Protein AF-A0A523JWM3-F1 (afdb_monomer_lite)

Foldseek 3Di:
DQ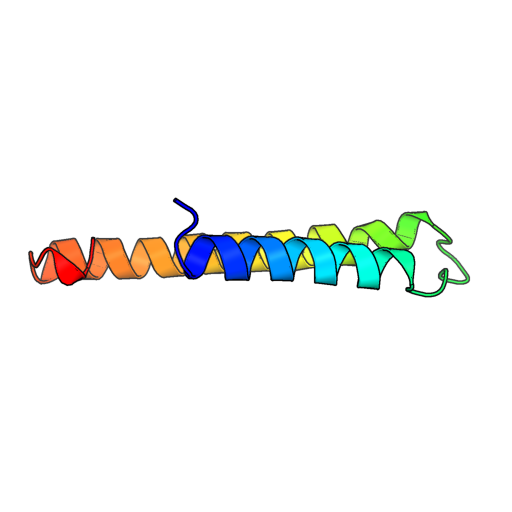DPVNVVVVVVVVVLVVCLVPDAADPPCGNNCSVCSPVVVVVVVVVVVVVLLVVLVVVCVVVVDPVSD

Structure (mmCIF, N/CA/C/O backbone):
data_AF-A0A523JWM3-F1
#
_entry.id   AF-A0A523JWM3-F1
#
loop_
_atom_site.group_PDB
_atom_site.id
_atom_site.type_symbol
_atom_site.label_atom_id
_atom_site.label_alt_id
_atom_site.label_comp_id
_atom_site.label_asym_id
_atom_site.label_entity_id
_atom_site.label_seq_id
_atom_site.pdbx_PDB_ins_code
_atom_site.Cartn_x
_atom_site.Cartn_y
_atom_site.Cartn_z
_atom_site.occupancy
_atom_site.B_iso_or_equiv
_atom_site.auth_seq_id
_atom_site.auth_comp_id
_atom_site.auth_asym_id
_atom_site.auth_atom_id
_atom_site.pdbx_PDB_model_num
ATOM 1 N N . MET A 1 1 ? 9.297 -8.757 19.867 1.00 52.22 1 MET A N 1
ATOM 2 C CA . MET A 1 1 ? 8.546 -9.928 19.361 1.00 52.22 1 MET A CA 1
ATOM 3 C C . MET A 1 1 ? 7.683 -9.459 18.200 1.00 52.22 1 MET A C 1
ATOM 5 O O . MET A 1 1 ? 6.828 -8.608 18.413 1.00 52.22 1 MET A O 1
ATOM 9 N N . LEU A 1 2 ? 7.952 -9.915 16.974 1.00 62.53 2 LEU A N 1
ATOM 10 C CA . LEU A 1 2 ? 7.160 -9.522 15.806 1.00 62.53 2 LEU A CA 1
ATOM 11 C C . LEU A 1 2 ? 5.828 -10.284 15.852 1.00 62.53 2 LEU A C 1
ATOM 13 O O . LEU A 1 2 ? 5.811 -11.505 15.728 1.00 62.53 2 LEU A O 1
ATOM 17 N N . ARG A 1 3 ? 4.719 -9.581 16.105 1.00 89.69 3 ARG A N 1
ATOM 18 C CA . ARG A 1 3 ? 3.370 -10.169 16.021 1.00 89.69 3 ARG A CA 1
ATOM 19 C C . ARG A 1 3 ? 3.075 -10.547 14.565 1.00 89.69 3 ARG A C 1
ATOM 21 O O . ARG A 1 3 ? 3.684 -9.994 13.651 1.00 89.69 3 ARG A O 1
ATOM 28 N N . TRP A 1 4 ? 2.100 -11.427 14.344 1.00 89.44 4 TRP A N 1
ATOM 29 C CA . TRP A 1 4 ? 1.652 -11.826 13.001 1.00 89.44 4 TRP A CA 1
ATOM 30 C C . TRP A 1 4 ? 1.359 -10.632 12.084 1.00 89.44 4 TRP A C 1
ATOM 32 O O . TRP A 1 4 ? 1.764 -10.640 10.926 1.00 89.44 4 TRP A O 1
ATOM 42 N N . SER A 1 5 ? 0.756 -9.565 12.616 1.00 87.12 5 SER A N 1
ATOM 43 C CA . SER A 1 5 ? 0.534 -8.316 11.878 1.00 87.12 5 SER A CA 1
ATOM 44 C C . SER A 1 5 ? 1.837 -7.672 11.396 1.00 87.12 5 SER A C 1
ATOM 46 O O . SER A 1 5 ? 1.931 -7.267 10.243 1.00 87.12 5 SER A O 1
ATOM 48 N N . GLY A 1 6 ? 2.872 -7.634 12.238 1.00 93.19 6 GLY A N 1
ATOM 49 C CA . GLY A 1 6 ? 4.188 -7.113 11.865 1.00 93.19 6 GLY A CA 1
ATOM 50 C C . GLY A 1 6 ? 4.874 -7.949 10.782 1.00 93.19 6 GLY A C 1
ATOM 51 O O . GLY A 1 6 ? 5.486 -7.388 9.878 1.00 93.19 6 GLY A O 1
ATOM 52 N N . ALA A 1 7 ? 4.733 -9.276 10.831 1.00 94.88 7 ALA A N 1
ATOM 53 C CA . ALA A 1 7 ? 5.266 -10.164 9.798 1.00 94.88 7 ALA A CA 1
ATOM 54 C C . ALA A 1 7 ? 4.555 -9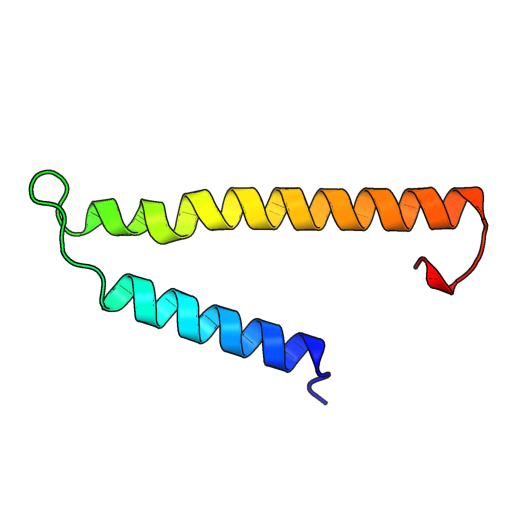.967 8.449 1.00 94.88 7 ALA A C 1
ATOM 56 O O . ALA A 1 7 ? 5.216 -9.877 7.415 1.00 94.88 7 ALA A O 1
ATOM 57 N N . VAL A 1 8 ? 3.224 -9.833 8.459 1.00 94.44 8 VAL A N 1
ATOM 58 C CA . VAL A 1 8 ? 2.433 -9.549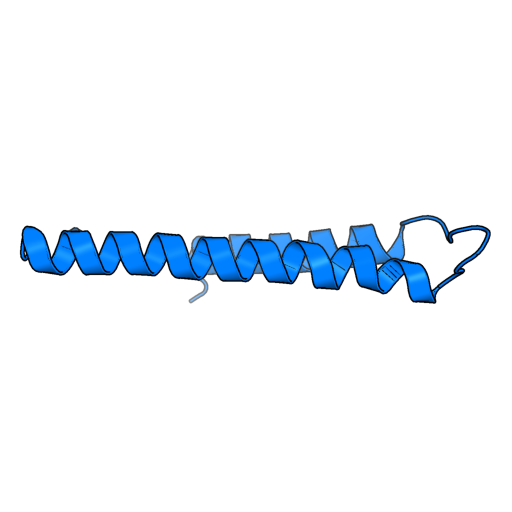 7.251 1.00 94.44 8 VAL A CA 1
ATOM 59 C C . VAL A 1 8 ? 2.824 -8.199 6.647 1.00 94.44 8 VAL A C 1
ATOM 61 O O . VAL A 1 8 ? 3.077 -8.126 5.447 1.00 94.44 8 VAL A O 1
ATOM 64 N N . LEU A 1 9 ? 2.954 -7.147 7.462 1.00 92.94 9 LEU A N 1
ATOM 65 C CA . LEU A 1 9 ? 3.372 -5.823 6.987 1.00 92.94 9 LEU A CA 1
ATOM 66 C C . LEU A 1 9 ? 4.775 -5.847 6.367 1.00 92.94 9 LEU A C 1
ATOM 68 O O . LEU A 1 9 ? 4.983 -5.275 5.297 1.00 92.94 9 LEU A O 1
ATOM 72 N N . ALA A 1 10 ? 5.725 -6.545 6.995 1.00 95.06 10 ALA A N 1
ATOM 73 C CA . ALA A 1 10 ? 7.072 -6.705 6.452 1.00 95.06 10 ALA A CA 1
ATOM 74 C C . ALA A 1 10 ? 7.059 -7.443 5.102 1.00 95.06 10 ALA A C 1
ATOM 76 O O . ALA A 1 10 ? 7.717 -7.010 4.156 1.00 95.06 10 ALA A O 1
ATOM 77 N N . LEU A 1 11 ? 6.266 -8.513 4.983 1.00 96.62 11 LEU A N 1
ATOM 78 C CA . LEU A 1 11 ? 6.112 -9.252 3.731 1.00 96.62 11 LEU A CA 1
ATOM 79 C C . LEU A 1 11 ? 5.503 -8.379 2.623 1.00 96.62 11 LEU A C 1
ATOM 81 O O . LEU A 1 11 ? 6.005 -8.383 1.501 1.00 96.62 11 LEU A O 1
ATOM 85 N N . MET A 1 12 ? 4.462 -7.597 2.931 1.00 94.56 12 MET A N 1
ATOM 86 C CA . MET A 1 12 ? 3.830 -6.678 1.974 1.00 94.56 12 MET A CA 1
ATOM 87 C C . MET A 1 12 ? 4.798 -5.586 1.498 1.00 94.56 12 MET A C 1
ATOM 89 O O . MET A 1 12 ? 4.808 -5.240 0.314 1.00 94.56 12 MET A O 1
ATOM 93 N N . LEU A 1 13 ? 5.648 -5.068 2.389 1.00 94.31 13 LEU A N 1
ATOM 94 C CA . LEU A 1 13 ? 6.665 -4.077 2.038 1.00 94.31 13 LEU A CA 1
ATOM 95 C C . LEU A 1 13 ? 7.712 -4.662 1.077 1.00 94.31 13 LEU A C 1
ATOM 97 O O . LEU A 1 13 ? 8.016 -4.060 0.050 1.00 94.31 13 LEU A O 1
ATOM 101 N N . VAL A 1 14 ? 8.223 -5.861 1.370 1.00 97.19 14 VAL A N 1
ATOM 102 C CA . VAL A 1 14 ? 9.199 -6.541 0.502 1.00 97.19 14 VAL A CA 1
ATOM 103 C C . VAL A 1 14 ? 8.580 -6.884 -0.855 1.00 97.19 14 VAL A C 1
ATOM 105 O O . VAL A 1 14 ? 9.187 -6.617 -1.891 1.00 97.19 14 VAL A O 1
ATOM 108 N N . ALA A 1 15 ? 7.360 -7.428 -0.866 1.00 96.56 15 ALA A N 1
ATOM 109 C CA . ALA A 1 15 ? 6.661 -7.790 -2.096 1.00 96.56 15 ALA A CA 1
ATOM 110 C C . ALA A 1 15 ? 6.383 -6.570 -2.986 1.00 96.56 15 ALA A C 1
ATOM 112 O O . ALA A 1 15 ? 6.629 -6.621 -4.189 1.00 96.56 15 ALA A O 1
ATOM 113 N N . SER A 1 16 ? 5.919 -5.458 -2.408 1.00 95.00 16 SER A N 1
ATOM 114 C CA . SER A 1 16 ? 5.663 -4.232 -3.174 1.00 95.00 16 SER A CA 1
ATOM 115 C C . SER A 1 16 ? 6.953 -3.639 -3.749 1.00 95.00 16 SER A C 1
ATOM 117 O O . SER A 1 16 ? 6.992 -3.332 -4.939 1.00 95.00 16 SER A O 1
ATOM 119 N N . GLY A 1 17 ? 8.038 -3.574 -2.968 1.00 95.75 17 GLY A N 1
ATOM 120 C CA . GLY A 1 17 ? 9.351 -3.152 -3.466 1.00 95.75 17 GLY A CA 1
ATOM 121 C C . GLY A 1 17 ? 9.859 -4.028 -4.616 1.00 95.75 17 GLY A C 1
ATOM 122 O O . GLY A 1 17 ? 10.293 -3.510 -5.645 1.00 95.75 17 GLY A O 1
ATOM 123 N N . TRP A 1 18 ? 9.739 -5.353 -4.485 1.00 97.50 18 TRP A N 1
ATOM 124 C CA . TRP A 1 18 ? 10.117 -6.297 -5.538 1.00 97.50 18 TRP A CA 1
ATOM 125 C C . TRP A 1 18 ? 9.332 -6.069 -6.837 1.00 97.50 18 TRP A C 1
ATOM 127 O O . TRP A 1 18 ? 9.930 -5.988 -7.909 1.00 97.50 18 TRP A O 1
ATOM 137 N N . LEU A 1 19 ? 8.009 -5.899 -6.751 1.00 96.12 19 LEU A N 1
ATOM 138 C CA . LEU A 1 19 ? 7.153 -5.646 -7.916 1.00 96.12 19 LEU A CA 1
ATOM 139 C C . LEU A 1 19 ? 7.494 -4.323 -8.615 1.00 96.12 19 LEU A C 1
ATOM 141 O O . LEU A 1 19 ? 7.538 -4.272 -9.843 1.00 96.12 19 LEU A O 1
ATOM 145 N N . VAL A 1 20 ? 7.784 -3.265 -7.851 1.00 96.00 20 VAL A N 1
ATOM 146 C CA . VAL A 1 20 ? 8.195 -1.966 -8.410 1.00 96.00 20 VAL A CA 1
ATOM 147 C C . VAL A 1 20 ? 9.532 -2.076 -9.133 1.00 96.00 20 VAL A C 1
ATOM 149 O O . VAL A 1 20 ? 9.700 -1.473 -10.190 1.00 96.00 20 VAL A O 1
ATOM 152 N N . ILE A 1 21 ? 10.486 -2.845 -8.605 1.00 95.75 21 ILE A N 1
A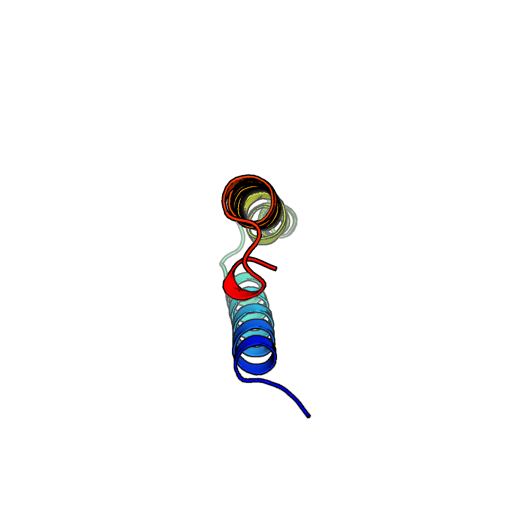TOM 153 C CA . ILE A 1 21 ? 11.782 -3.056 -9.261 1.00 95.75 21 ILE A CA 1
ATOM 154 C C . ILE A 1 21 ? 11.591 -3.8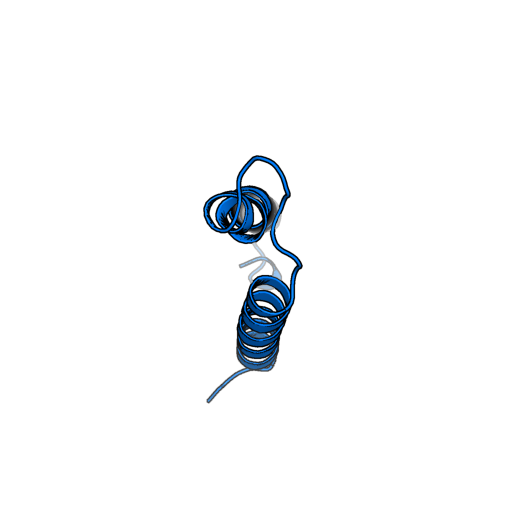28 -10.572 1.00 95.75 21 ILE A C 1
ATOM 156 O O . ILE A 1 21 ? 12.104 -3.392 -11.601 1.00 95.75 21 ILE A O 1
ATOM 160 N N . GLN A 1 22 ? 10.803 -4.907 -10.547 1.00 96.94 22 GLN A N 1
ATOM 161 C CA . GLN A 1 22 ? 10.578 -5.801 -11.691 1.00 96.94 22 GLN A CA 1
ATOM 162 C C . GLN A 1 22 ? 9.665 -5.227 -12.784 1.00 96.94 22 GLN A C 1
ATOM 164 O O . GLN A 1 22 ? 9.649 -5.750 -13.897 1.00 96.94 22 GLN A O 1
ATOM 169 N N . SER A 1 23 ? 8.890 -4.176 -12.504 1.00 94.81 23 SER A N 1
ATOM 170 C CA . SER A 1 23 ? 8.002 -3.591 -13.512 1.00 94.81 23 SER A CA 1
ATOM 171 C C . SER A 1 23 ? 8.783 -3.056 -14.727 1.00 94.81 23 SER A C 1
ATOM 173 O O . SER A 1 23 ? 9.886 -2.519 -14.566 1.00 94.81 23 SER A O 1
ATOM 175 N N . PRO A 1 24 ? 8.252 -3.178 -15.955 1.00 95.25 24 PRO A N 1
ATOM 176 C CA . PRO A 1 24 ? 8.899 -2.613 -17.132 1.00 95.25 24 PRO A CA 1
ATOM 177 C C . PRO A 1 24 ? 8.916 -1.082 -17.067 1.00 95.25 24 PRO A C 1
ATOM 179 O O . PRO A 1 24 ? 8.116 -0.461 -16.365 1.00 95.25 24 PRO A O 1
ATOM 182 N N . LEU A 1 25 ? 9.844 -0.471 -17.803 1.00 96.38 25 LEU A N 1
ATOM 183 C CA . LEU A 1 25 ? 9.859 0.977 -17.979 1.00 96.38 25 LEU A CA 1
ATOM 184 C C . LEU A 1 25 ? 8.768 1.388 -18.962 1.00 96.38 25 LEU A C 1
ATOM 186 O O . LEU A 1 25 ? 8.581 0.747 -19.997 1.00 96.38 25 LEU A O 1
ATOM 190 N N . ASP A 1 26 ? 8.080 2.476 -18.639 1.00 96.75 26 ASP A N 1
ATOM 191 C CA . ASP A 1 26 ? 7.142 3.093 -19.563 1.00 96.75 26 ASP A CA 1
ATOM 192 C C . ASP A 1 26 ? 7.888 3.760 -20.727 1.00 96.75 26 ASP A C 1
ATOM 194 O O . ASP A 1 26 ? 8.947 4.365 -20.536 1.00 96.75 26 ASP A O 1
ATOM 198 N N . ALA A 1 27 ? 7.328 3.666 -21.934 1.00 96.25 27 ALA A N 1
ATOM 199 C CA . ALA A 1 27 ? 7.968 4.169 -23.147 1.00 96.25 27 ALA A CA 1
ATOM 200 C C . ALA A 1 27 ? 8.074 5.703 -23.186 1.00 96.25 27 ALA A C 1
ATOM 202 O O . ALA A 1 27 ? 8.990 6.232 -23.812 1.00 96.25 27 ALA A O 1
ATOM 203 N N . MET A 1 28 ? 7.156 6.420 -22.531 1.00 97.19 28 MET A N 1
ATOM 204 C CA . MET A 1 28 ? 7.129 7.884 -22.526 1.00 97.19 28 MET A CA 1
ATOM 205 C C . MET A 1 28 ? 7.781 8.470 -21.274 1.00 97.19 28 MET A C 1
ATOM 207 O O . MET A 1 28 ? 8.485 9.473 -21.343 1.00 97.19 28 MET A O 1
ATOM 211 N N . GLN A 1 29 ? 7.530 7.858 -20.121 1.00 95.88 29 GLN A N 1
ATOM 212 C CA . GLN A 1 29 ? 7.902 8.389 -18.811 1.00 95.88 29 GLN A CA 1
ATOM 213 C C . GLN A 1 29 ? 9.159 7.732 -18.217 1.00 95.88 29 GLN A C 1
ATOM 215 O O . GLN A 1 29 ? 9.727 8.248 -17.249 1.00 95.88 29 GLN A O 1
ATOM 220 N N . GLY A 1 30 ? 9.607 6.599 -18.765 1.00 95.44 30 GLY A N 1
ATOM 221 C CA . GLY A 1 30 ? 10.798 5.892 -18.304 1.00 95.44 30 GLY A CA 1
ATOM 222 C C . GLY A 1 30 ? 10.721 5.501 -16.825 1.00 95.44 30 GLY A C 1
ATOM 223 O O . GLY A 1 30 ? 9.716 4.974 -16.349 1.00 95.44 30 GLY A O 1
ATOM 224 N N . VAL A 1 31 ? 11.800 5.758 -16.077 1.00 95.31 31 VAL A N 1
ATOM 225 C CA . VAL A 1 31 ? 11.915 5.364 -14.658 1.00 95.31 31 VAL A CA 1
ATOM 226 C C . VAL A 1 31 ? 10.986 6.154 -13.735 1.00 95.31 31 VAL A C 1
ATOM 228 O O . VAL A 1 31 ? 10.548 5.626 -12.714 1.00 95.31 31 VAL A O 1
ATOM 231 N N . ILE A 1 32 ? 10.647 7.396 -14.096 1.00 95.56 32 ILE A N 1
ATOM 232 C CA . ILE A 1 32 ? 9.843 8.290 -13.249 1.00 95.56 32 ILE A CA 1
ATOM 233 C C . ILE A 1 32 ? 8.434 7.722 -13.051 1.00 95.56 32 ILE A C 1
ATOM 235 O O . ILE A 1 32 ? 7.886 7.839 -11.959 1.00 95.56 32 ILE A O 1
ATOM 239 N N . GLN A 1 33 ? 7.883 7.023 -14.049 1.00 96.06 33 GLN A N 1
ATOM 240 C CA . GLN A 1 33 ? 6.571 6.371 -13.969 1.00 96.06 33 GLN A CA 1
ATOM 241 C C . GLN A 1 33 ? 6.436 5.440 -12.762 1.00 96.06 33 GLN A C 1
ATOM 243 O O . GLN A 1 33 ? 5.353 5.343 -12.185 1.00 96.06 33 GLN A O 1
ATOM 248 N N . LYS A 1 34 ? 7.531 4.802 -12.327 1.00 95.38 34 LYS A N 1
ATOM 249 C CA . LYS A 1 34 ? 7.500 3.852 -11.210 1.00 95.38 34 LYS A CA 1
ATOM 250 C C . LYS A 1 34 ? 7.025 4.484 -9.897 1.00 95.38 34 LYS A C 1
ATOM 252 O O . LYS A 1 34 ? 6.518 3.759 -9.045 1.00 95.38 34 LYS A O 1
ATOM 257 N N . ILE A 1 35 ? 7.090 5.816 -9.750 1.00 95.12 35 ILE A N 1
ATOM 258 C CA . ILE A 1 35 ? 6.503 6.525 -8.601 1.00 95.12 35 ILE A CA 1
ATOM 259 C C . ILE A 1 35 ? 4.996 6.273 -8.474 1.00 95.12 35 ILE A C 1
ATOM 261 O O . ILE A 1 35 ? 4.484 6.217 -7.359 1.00 95.12 35 ILE A O 1
ATOM 265 N N . LEU A 1 36 ? 4.285 6.061 -9.586 1.00 94.69 36 LEU A N 1
ATOM 266 C CA . LEU A 1 36 ? 2.844 5.805 -9.585 1.00 94.69 36 LEU A CA 1
ATOM 267 C C . LEU A 1 36 ? 2.501 4.475 -8.903 1.00 94.69 36 LEU A C 1
ATOM 269 O O . LEU A 1 36 ? 1.448 4.371 -8.280 1.00 94.69 36 LEU A O 1
ATOM 273 N N . TYR A 1 37 ? 3.412 3.497 -8.940 1.00 94.56 37 TYR A N 1
ATOM 274 C CA . TYR A 1 37 ? 3.260 2.219 -8.237 1.00 94.56 37 TYR A CA 1
ATOM 275 C C . TYR A 1 37 ? 3.501 2.315 -6.726 1.00 94.56 37 TYR A C 1
ATOM 277 O O . TYR A 1 37 ? 3.231 1.356 -6.009 1.00 94.56 37 TYR A O 1
ATOM 285 N N . VAL A 1 38 ? 3.993 3.452 -6.229 1.00 94.50 38 VAL A N 1
ATOM 286 C CA . VAL A 1 38 ? 4.202 3.690 -4.794 1.00 94.50 38 VAL A CA 1
ATOM 287 C C . VAL A 1 38 ? 3.211 4.731 -4.285 1.00 94.50 38 VAL A C 1
ATOM 289 O O . VAL A 1 38 ? 2.459 4.473 -3.355 1.00 94.50 38 VAL A O 1
ATOM 292 N N . HIS A 1 39 ? 3.155 5.897 -4.924 1.00 95.44 39 HIS A N 1
ATOM 293 C CA . HIS A 1 39 ? 2.379 7.040 -4.458 1.00 95.44 39 HIS A CA 1
ATOM 294 C C . HIS A 1 39 ? 0.872 6.758 -4.396 1.00 95.44 39 HIS A C 1
ATOM 296 O O . HIS A 1 39 ? 0.257 6.951 -3.347 1.00 95.44 39 HIS A O 1
ATOM 302 N N . VAL A 1 40 ? 0.279 6.269 -5.492 1.00 94.69 40 VAL A N 1
ATOM 303 C CA . VAL A 1 40 ? -1.175 6.050 -5.576 1.00 94.69 40 VAL A CA 1
ATOM 304 C C . VAL A 1 40 ? -1.630 4.947 -4.607 1.00 94.69 40 VAL A C 1
ATOM 306 O O . VAL A 1 40 ? -2.554 5.197 -3.830 1.00 94.69 40 VAL A O 1
ATOM 309 N N . PRO A 1 41 ? -0.975 3.769 -4.542 1.00 94.31 41 PRO A N 1
ATOM 310 C CA . PRO A 1 41 ? -1.302 2.765 -3.531 1.00 94.31 41 PRO A CA 1
ATOM 311 C C . PRO A 1 41 ? -1.115 3.260 -2.093 1.00 94.31 41 PRO A C 1
ATOM 313 O O . PRO A 1 41 ? -1.955 2.963 -1.248 1.00 94.31 41 PRO A O 1
ATOM 316 N N . CYS A 1 42 ? -0.071 4.049 -1.803 1.00 94.88 42 CYS A N 1
ATOM 317 C CA . CYS A 1 42 ? 0.138 4.636 -0.474 1.00 94.88 42 CYS A CA 1
ATOM 318 C C . CYS A 1 42 ? -0.997 5.583 -0.067 1.00 94.88 42 CYS A C 1
ATOM 320 O O . CYS A 1 42 ? -1.412 5.569 1.093 1.00 94.88 42 CYS A O 1
ATOM 322 N N . ALA A 1 43 ? -1.528 6.376 -1.002 1.00 95.94 43 ALA A N 1
ATOM 323 C CA . ALA A 1 43 ? -2.696 7.211 -0.740 1.00 95.94 43 ALA A CA 1
ATOM 324 C C . ALA A 1 43 ? -3.913 6.351 -0.351 1.00 95.94 43 ALA A C 1
ATOM 326 O O . ALA A 1 43 ? -4.521 6.580 0.694 1.00 95.94 43 ALA A O 1
ATOM 327 N N . PHE A 1 44 ? -4.218 5.300 -1.123 1.00 95.88 44 PHE A N 1
ATOM 328 C CA . PHE A 1 44 ? -5.318 4.381 -0.803 1.00 95.88 44 PHE A CA 1
ATOM 329 C C . PHE A 1 44 ? -5.113 3.641 0.522 1.00 95.88 44 PHE A C 1
ATOM 331 O O . PHE A 1 44 ? -6.045 3.554 1.318 1.00 95.88 44 PHE A O 1
ATOM 338 N N . ALA A 1 45 ? -3.900 3.153 0.794 1.00 94.62 45 ALA A N 1
ATOM 339 C CA . ALA A 1 45 ? -3.566 2.494 2.053 1.00 94.62 45 ALA A CA 1
ATOM 340 C C . ALA A 1 45 ? -3.745 3.437 3.253 1.00 94.62 45 ALA A C 1
ATOM 342 O O . ALA A 1 45 ? -4.263 3.022 4.289 1.00 94.62 45 ALA A O 1
ATOM 343 N N . SER A 1 46 ? -3.384 4.714 3.098 1.00 95.94 46 SER A N 1
ATOM 344 C CA . SER A 1 46 ? -3.551 5.731 4.142 1.00 95.94 46 SER A CA 1
ATOM 345 C C . SER A 1 46 ? -5.026 6.021 4.414 1.00 95.94 46 SER A C 1
ATOM 347 O O . SER A 1 46 ? -5.441 6.040 5.572 1.00 95.94 46 SER A O 1
ATOM 349 N N . TYR A 1 47 ? -5.840 6.183 3.365 1.00 97.75 47 TYR A N 1
ATOM 350 C CA . TYR A 1 47 ? -7.285 6.363 3.522 1.00 97.75 47 TYR A CA 1
ATOM 351 C C . TYR A 1 47 ? -7.960 5.137 4.135 1.00 97.75 47 TYR A C 1
ATOM 353 O O . TYR A 1 47 ? -8.808 5.292 5.009 1.00 97.75 47 TYR A O 1
ATOM 361 N N . ALA A 1 48 ? -7.569 3.928 3.727 1.00 96.50 48 ALA A N 1
ATOM 362 C CA . ALA A 1 48 ? -8.090 2.696 4.307 1.00 96.50 48 ALA A CA 1
ATOM 363 C C . ALA A 1 48 ? -7.729 2.581 5.794 1.00 96.50 48 ALA A C 1
ATOM 365 O O . ALA A 1 48 ? -8.604 2.304 6.609 1.00 96.50 48 ALA A O 1
ATOM 366 N N . GLY A 1 49 ? -6.472 2.856 6.158 1.00 95.75 49 GLY A N 1
ATOM 367 C CA . GLY A 1 49 ? -6.031 2.882 7.553 1.00 95.75 49 GLY A CA 1
ATOM 368 C C . GLY A 1 49 ? -6.811 3.904 8.378 1.00 95.75 49 GLY A C 1
ATOM 369 O O . GLY A 1 49 ? -7.360 3.559 9.419 1.00 95.75 49 GLY A O 1
ATOM 370 N N . PHE A 1 50 ? -6.945 5.133 7.874 1.00 97.38 50 PHE A N 1
ATOM 371 C CA . PHE A 1 50 ? -7.743 6.170 8.525 1.00 97.38 50 PHE A CA 1
ATOM 372 C C . PHE A 1 50 ? -9.206 5.749 8.709 1.00 97.38 50 PHE A C 1
ATOM 374 O O . PHE A 1 50 ? -9.762 5.912 9.791 1.00 97.38 50 PHE A O 1
ATOM 381 N N . PHE A 1 51 ? -9.825 5.177 7.676 1.00 98.06 51 PHE A N 1
ATOM 382 C CA . PHE A 1 51 ? -11.213 4.733 7.722 1.00 98.06 51 PHE A CA 1
ATOM 383 C C . PHE A 1 51 ? -11.423 3.595 8.727 1.00 98.06 51 PHE A C 1
ATOM 385 O O . PHE A 1 51 ? -12.361 3.646 9.518 1.00 98.06 51 PHE A O 1
ATOM 392 N N . VAL A 1 52 ? -10.533 2.598 8.746 1.00 96.44 52 VAL A N 1
ATOM 393 C CA . VAL A 1 52 ? -10.582 1.496 9.720 1.00 96.44 52 VAL A CA 1
ATOM 394 C C . VAL A 1 52 ? -10.434 2.027 11.143 1.00 96.44 52 VAL A C 1
ATOM 396 O O . VAL A 1 52 ? -11.229 1.656 12.004 1.00 96.44 52 VAL A O 1
ATOM 399 N N . THR A 1 53 ? -9.489 2.939 11.384 1.00 96.38 53 THR A N 1
ATOM 400 C CA . THR A 1 53 ? -9.329 3.586 12.693 1.00 96.38 53 THR A CA 1
ATOM 401 C C . THR A 1 53 ? -10.579 4.374 13.076 1.00 96.38 53 THR A C 1
ATOM 403 O O . THR A 1 53 ? -11.077 4.218 14.184 1.00 96.38 53 THR A O 1
ATOM 406 N N . ALA A 1 54 ? -11.143 5.166 12.161 1.00 97.62 54 ALA A N 1
ATOM 407 C CA . ALA A 1 54 ? -12.357 5.935 12.422 1.00 97.62 54 ALA A CA 1
ATOM 408 C C . ALA A 1 54 ? -13.551 5.032 12.781 1.00 97.62 54 ALA A C 1
ATOM 410 O O . ALA A 1 54 ? -14.303 5.349 13.703 1.00 97.62 54 ALA A O 1
ATOM 411 N N . LEU A 1 55 ? -13.706 3.892 12.098 1.00 97.69 55 LEU A N 1
ATOM 412 C CA . LEU A 1 55 ? -14.727 2.897 12.429 1.00 97.69 55 LEU A CA 1
ATOM 413 C C . LEU A 1 55 ? -14.481 2.253 13.797 1.00 97.69 55 LEU A C 1
ATOM 415 O O . LEU A 1 55 ? -15.422 2.151 14.581 1.00 97.69 55 LEU A O 1
ATOM 419 N N . GLY A 1 56 ? -13.244 1.844 14.092 1.00 96.88 56 GLY A N 1
ATOM 420 C CA . GLY A 1 56 ? -12.866 1.268 15.386 1.00 96.88 56 GLY A CA 1
ATOM 421 C C . GLY A 1 56 ? -13.153 2.234 16.532 1.00 96.88 56 GLY A C 1
ATOM 422 O O . GLY A 1 56 ? -13.949 1.928 17.415 1.00 96.88 56 GLY A O 1
ATOM 423 N N . SER A 1 57 ? -12.633 3.460 16.439 1.00 96.69 57 SER A N 1
ATOM 424 C CA . SER A 1 57 ? -12.871 4.513 17.428 1.00 96.69 57 SER A CA 1
ATOM 425 C C . SER A 1 57 ? -14.356 4.863 17.568 1.00 96.69 57 SER A C 1
ATOM 427 O O . SER A 1 57 ? -14.849 5.028 18.682 1.00 96.69 57 SER A O 1
ATOM 429 N N . GLY A 1 58 ? -15.104 4.943 16.463 1.00 97.50 58 GLY A N 1
ATOM 430 C CA . GLY A 1 58 ? -16.548 5.185 16.498 1.00 97.50 58 GLY A CA 1
ATOM 431 C C . GLY A 1 58 ? -17.321 4.067 17.206 1.00 97.50 58 GLY A C 1
ATOM 432 O O . GLY A 1 58 ? -18.188 4.340 18.039 1.00 97.50 58 GLY A O 1
ATOM 433 N N . LEU A 1 59 ? -16.984 2.805 16.925 1.00 97.50 59 LEU A N 1
ATOM 434 C CA . LEU A 1 59 ? -17.579 1.639 17.584 1.00 97.50 59 LEU A CA 1
ATOM 435 C C . LEU A 1 59 ? -17.211 1.570 19.066 1.00 97.50 59 LEU A C 1
ATOM 437 O O . LEU A 1 59 ? -18.086 1.284 19.887 1.00 97.50 59 LEU A O 1
ATOM 441 N N . TYR A 1 60 ? -15.959 1.870 19.409 1.00 97.38 60 TYR A N 1
ATOM 442 C CA . TYR A 1 60 ? -15.496 1.958 20.788 1.00 97.38 60 TYR A CA 1
ATOM 443 C C . TYR A 1 60 ? -16.283 3.016 21.565 1.00 97.38 60 TYR A C 1
ATOM 445 O O . TYR A 1 60 ? -16.823 2.716 22.624 1.00 97.38 60 TYR A O 1
ATOM 453 N N . LEU A 1 61 ? -16.450 4.227 21.023 1.00 96.62 61 LEU A N 1
ATOM 454 C CA . LEU A 1 61 ? -17.218 5.286 21.689 1.00 96.62 61 LEU A CA 1
ATOM 455 C C . LEU A 1 61 ? -18.706 4.943 21.836 1.00 96.62 61 LEU A C 1
ATOM 457 O O . LEU A 1 61 ? -19.326 5.323 22.831 1.00 96.62 61 LEU A O 1
ATOM 461 N N . TRP A 1 62 ? -19.283 4.221 20.871 1.00 97.62 62 TRP A N 1
ATOM 462 C CA . TRP A 1 62 ? -20.684 3.813 20.933 1.00 97.62 62 TRP A CA 1
ATOM 463 C C . TRP A 1 62 ? -20.920 2.691 21.950 1.00 97.62 62 TRP A C 1
ATOM 465 O O . TRP A 1 62 ? -21.814 2.800 22.790 1.00 97.62 62 TRP A O 1
ATOM 475 N N . LYS A 1 63 ? -20.133 1.612 21.883 1.00 96.44 63 LYS A N 1
ATOM 476 C CA . LYS A 1 63 ? -20.346 0.406 22.699 1.00 96.44 63 LYS A CA 1
ATOM 477 C C . LYS A 1 63 ? -19.606 0.431 24.035 1.00 96.44 63 LYS A C 1
ATOM 479 O O . LYS A 1 63 ? -20.050 -0.231 24.964 1.00 96.44 63 LYS A O 1
ATOM 484 N N . ARG A 1 64 ? -18.526 1.212 24.142 1.00 94.56 64 ARG A N 1
ATOM 485 C CA . ARG A 1 64 ? -17.611 1.279 25.296 1.00 94.56 64 ARG A CA 1
ATOM 486 C C . ARG A 1 64 ? -17.023 -0.084 25.668 1.00 94.56 64 ARG A C 1
ATOM 488 O O . ARG A 1 64 ? -16.982 -0.452 26.835 1.00 94.56 64 ARG A O 1
ATOM 495 N N . GLU A 1 65 ? -16.610 -0.847 24.660 1.00 94.69 65 GLU A N 1
ATOM 496 C CA . GLU A 1 65 ? -15.999 -2.165 24.838 1.00 94.69 65 GLU A CA 1
ATOM 497 C C . GLU A 1 65 ? -14.562 -2.151 24.304 1.00 94.69 65 GLU A C 1
ATOM 499 O O . GLU A 1 65 ? -14.356 -1.847 23.129 1.00 94.69 65 GLU A O 1
ATOM 504 N N . ASP A 1 66 ? -13.600 -2.583 25.120 1.00 92.38 66 ASP A N 1
ATOM 505 C CA . ASP A 1 66 ? -12.159 -2.567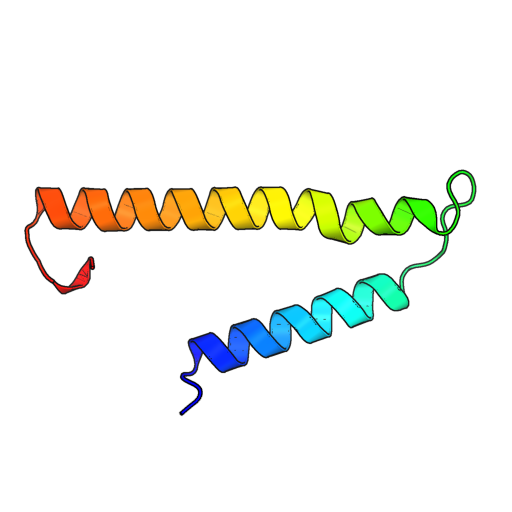 24.803 1.00 92.38 66 ASP A CA 1
ATOM 506 C C . ASP A 1 66 ? -11.769 -3.393 23.568 1.00 92.38 66 ASP A C 1
ATOM 508 O O . ASP A 1 66 ? -10.681 -3.243 23.034 1.00 92.38 66 ASP A O 1
ATOM 512 N N . ARG A 1 67 ? -12.648 -4.271 23.065 1.00 93.00 67 ARG A N 1
ATOM 513 C CA . ARG A 1 67 ? -12.368 -5.040 21.838 1.00 93.00 67 ARG A CA 1
ATOM 514 C C . ARG A 1 67 ? -12.315 -4.193 20.558 1.00 93.00 67 ARG A C 1
ATOM 516 O O . ARG A 1 67 ? -11.957 -4.737 19.516 1.00 93.00 67 ARG A O 1
ATOM 523 N N . TYR A 1 68 ? -12.794 -2.948 20.605 1.00 89.56 68 TYR A N 1
ATOM 524 C CA . TYR A 1 68 ? -12.814 -2.020 19.466 1.00 89.56 68 TYR A CA 1
ATOM 525 C C . TYR A 1 68 ? -11.709 -0.953 19.532 1.00 89.56 68 TYR A C 1
ATOM 527 O O . TYR A 1 68 ? -11.632 -0.137 18.612 1.00 89.56 68 TYR A O 1
ATOM 535 N N . ASP A 1 69 ? -10.907 -0.961 20.599 1.00 83.00 69 ASP A N 1
ATOM 536 C CA . ASP A 1 69 ? -9.651 -0.210 20.727 1.00 83.00 69 ASP A CA 1
ATOM 537 C C . ASP A 1 69 ? -8.492 -1.015 20.105 1.00 83.00 69 ASP A C 1
ATOM 539 O O . ASP A 1 69 ? -7.693 -0.428 19.338 1.00 83.00 69 ASP A O 1
#

pLDDT: mean 94.09, std 6.88, range [52.22, 98.06]

Secondary structure (DSSP, 8-state):
---HHHHHHHHHHHHHHHHHHHSPPBTTTBGGGGGHHHHHHHHHHHHHHHHHHHHHHHHHHHH--GGG-

Sequence (69 aa):
MLRWSGAVLALMLVASGWLVIQSPLDAMQGVIQKILYVHVPCAFASYAGFFVTALGSGLYLWKREDRYD

Radius of gyration: 17.43 Å; chains: 1; bounding box: 33×20×48 Å